Protein AF-A0A2H0AE29-F1 (afdb_monomer)

Structure (mmCIF, N/CA/C/O backbone):
data_AF-A0A2H0AE29-F1
#
_entry.id   AF-A0A2H0AE29-F1
#
loop_
_atom_site.group_PDB
_atom_site.id
_atom_site.type_symbol
_atom_site.label_atom_id
_atom_site.label_alt_id
_atom_site.label_comp_id
_atom_site.label_asym_id
_atom_site.la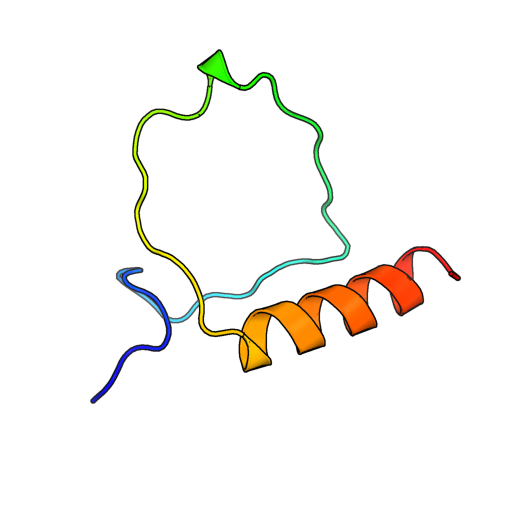bel_entity_id
_atom_site.label_seq_id
_atom_site.pdbx_PDB_ins_code
_atom_site.Cartn_x
_atom_site.Cartn_y
_atom_site.Cartn_z
_atom_site.occupancy
_atom_site.B_iso_or_equiv
_atom_site.auth_seq_id
_atom_site.auth_comp_id
_atom_site.auth_asym_id
_atom_site.auth_atom_id
_atom_site.pdbx_PDB_mo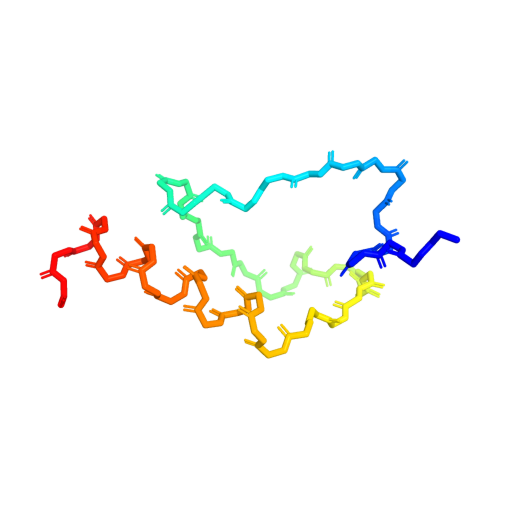del_num
ATOM 1 N N . MET A 1 1 ? 16.651 -1.891 -19.621 1.00 47.81 1 MET A N 1
ATOM 2 C CA . MET A 1 1 ? 15.970 -2.666 -18.562 1.00 47.81 1 MET A CA 1
ATOM 3 C C . MET A 1 1 ? 15.136 -1.692 -17.749 1.00 47.81 1 MET A C 1
ATOM 5 O O . MET A 1 1 ? 15.712 -0.883 -17.037 1.00 47.81 1 MET A O 1
ATOM 9 N N . TYR A 1 2 ? 13.818 -1.668 -17.939 1.00 50.78 2 TYR A N 1
ATOM 10 C CA . TYR A 1 2 ? 12.948 -0.720 -17.239 1.00 50.78 2 TYR A CA 1
ATOM 11 C C . TYR A 1 2 ? 12.699 -1.232 -15.821 1.00 50.78 2 TYR A C 1
ATOM 13 O O . TYR A 1 2 ? 12.034 -2.248 -15.631 1.00 50.78 2 TYR A O 1
ATOM 21 N N . THR A 1 3 ? 13.286 -0.572 -14.826 1.00 68.88 3 THR A N 1
ATOM 22 C CA . THR A 1 3 ? 13.005 -0.868 -13.423 1.00 68.88 3 THR A CA 1
ATOM 23 C C . THR A 1 3 ? 11.625 -0.308 -13.074 1.00 68.88 3 THR A C 1
ATOM 25 O O . THR A 1 3 ? 11.350 0.870 -13.282 1.00 68.88 3 THR A O 1
ATOM 28 N N . GLN A 1 4 ? 10.737 -1.153 -12.546 1.00 86.25 4 GLN A N 1
ATOM 29 C CA . GLN A 1 4 ? 9.368 -0.782 -12.144 1.00 86.25 4 GLN A CA 1
ATOM 30 C C . GLN A 1 4 ? 9.325 0.180 -10.939 1.00 86.25 4 GLN A C 1
ATOM 32 O O . GLN A 1 4 ? 8.293 0.775 -10.637 1.00 86.25 4 GLN A O 1
ATOM 37 N N . SER A 1 5 ? 10.459 0.338 -10.251 1.00 90.12 5 SER A N 1
ATOM 38 C CA . SER A 1 5 ? 10.697 1.345 -9.220 1.00 90.12 5 SER A CA 1
ATOM 39 C C . SER A 1 5 ? 12.046 2.033 -9.471 1.00 90.12 5 SER A C 1
ATOM 41 O O . SER A 1 5 ? 12.902 1.495 -10.175 1.00 90.12 5 SER A O 1
ATOM 43 N N . LYS A 1 6 ? 12.260 3.216 -8.881 1.00 94.06 6 LYS A N 1
ATOM 44 C CA . LYS A 1 6 ? 13.575 3.889 -8.852 1.00 94.06 6 LYS A CA 1
ATOM 45 C C . LYS A 1 6 ? 14.458 3.431 -7.681 1.00 94.06 6 LYS A C 1
ATOM 47 O O . LYS A 1 6 ? 15.391 4.131 -7.300 1.00 94.06 6 LYS A O 1
ATOM 52 N N . LEU A 1 7 ? 14.155 2.278 -7.082 1.00 95.44 7 LEU A N 1
ATOM 53 C CA . LEU A 1 7 ? 14.982 1.714 -6.021 1.00 95.44 7 LEU A CA 1
ATOM 54 C C . LEU A 1 7 ? 16.246 1.073 -6.613 1.00 95.44 7 LEU A C 1
ATOM 56 O O . LEU A 1 7 ? 16.196 0.521 -7.712 1.00 95.44 7 LEU A O 1
ATOM 60 N N . PRO A 1 8 ? 17.373 1.083 -5.879 1.00 94.12 8 PRO A N 1
ATOM 61 C CA . PRO A 1 8 ? 18.649 0.549 -6.368 1.00 94.12 8 PRO A CA 1
ATOM 62 C C . PRO A 1 8 ? 18.656 -0.979 -6.527 1.00 94.12 8 PRO A C 1
ATOM 64 O O . PRO A 1 8 ? 19.598 -1.540 -7.079 1.00 94.12 8 PRO A O 1
ATOM 67 N N . LYS A 1 9 ? 17.627 -1.666 -6.020 1.00 93.75 9 LYS A N 1
ATOM 68 C CA . LYS A 1 9 ? 17.481 -3.120 -6.068 1.00 93.75 9 LYS A CA 1
ATOM 69 C C . LYS A 1 9 ? 16.018 -3.520 -6.217 1.00 93.75 9 LYS A C 1
ATOM 71 O O . LYS A 1 9 ? 15.116 -2.801 -5.776 1.00 93.75 9 LYS A O 1
ATOM 76 N N . ALA A 1 10 ? 15.800 -4.708 -6.776 1.00 93.69 10 ALA A N 1
ATOM 77 C CA . ALA A 1 10 ? 14.504 -5.372 -6.716 1.00 93.69 10 ALA A CA 1
ATOM 78 C C . ALA A 1 10 ? 14.029 -5.452 -5.256 1.00 93.69 10 ALA A C 1
ATOM 80 O O . ALA A 1 10 ? 14.813 -5.731 -4.347 1.00 93.69 10 ALA A O 1
ATOM 81 N N . SER A 1 11 ? 12.759 -5.131 -5.039 1.00 95.12 11 SER A N 1
ATOM 82 C CA . SER A 1 11 ? 12.180 -4.910 -3.714 1.00 95.12 11 SER A CA 1
ATOM 83 C C . SER A 1 11 ? 10.768 -5.489 -3.656 1.00 95.12 11 SER A C 1
ATOM 85 O O . SER A 1 11 ? 10.157 -5.732 -4.695 1.00 95.12 11 SER A O 1
ATOM 87 N N . VAL A 1 12 ? 10.254 -5.695 -2.442 1.00 96.50 12 VAL A N 1
ATOM 88 C CA . VAL A 1 12 ? 8.927 -6.269 -2.183 1.00 96.50 12 VAL A CA 1
ATOM 89 C C . VAL A 1 12 ? 8.121 -5.297 -1.330 1.00 96.50 12 VAL A C 1
ATOM 91 O O . VAL A 1 12 ? 8.625 -4.792 -0.328 1.00 96.50 12 VAL A O 1
ATOM 94 N N . IL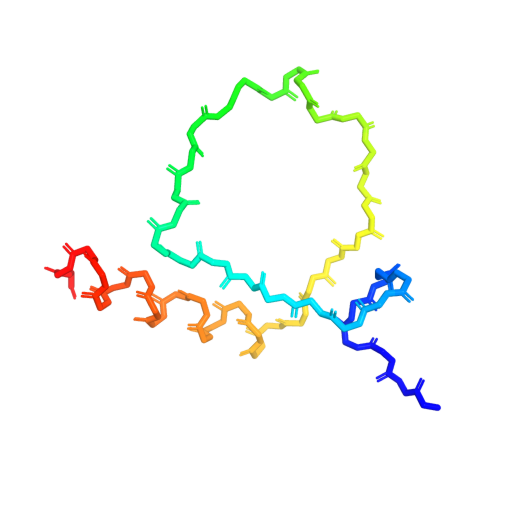E A 1 13 ? 6.867 -5.053 -1.710 1.00 97.00 13 ILE A N 1
ATOM 95 C CA . ILE A 1 13 ? 5.905 -4.357 -0.852 1.00 97.00 13 ILE A CA 1
ATOM 96 C C . ILE A 1 13 ? 5.319 -5.394 0.098 1.00 97.00 13 ILE A C 1
ATOM 98 O O . ILE A 1 13 ? 4.661 -6.339 -0.334 1.00 97.00 13 ILE A O 1
ATOM 102 N N . ASN A 1 14 ? 5.581 -5.241 1.393 1.00 97.56 14 ASN A N 1
ATOM 103 C CA . ASN A 1 14 ? 5.131 -6.201 2.388 1.00 97.56 14 ASN A CA 1
ATOM 104 C C . ASN A 1 14 ? 3.769 -5.799 2.968 1.00 97.56 14 ASN A C 1
ATOM 106 O O . ASN A 1 14 ? 3.696 -5.092 3.968 1.00 97.56 14 ASN A O 1
ATOM 110 N N . VAL A 1 15 ? 2.686 -6.285 2.359 1.00 98.00 15 VAL A N 1
ATOM 111 C CA . VAL A 1 15 ? 1.306 -5.976 2.784 1.00 98.00 15 VAL A CA 1
ATOM 112 C C . VAL A 1 15 ? 0.950 -6.506 4.179 1.00 98.00 15 VAL A C 1
ATOM 114 O O . VAL A 1 15 ? -0.013 -6.040 4.774 1.00 98.00 15 VAL A O 1
ATOM 117 N N . SER A 1 16 ? 1.738 -7.430 4.741 1.00 97.25 16 SER A N 1
ATOM 118 C CA . SER A 1 16 ? 1.564 -7.899 6.126 1.00 97.25 16 SER A CA 1
ATOM 119 C C . SER A 1 16 ? 2.214 -6.991 7.179 1.00 97.25 16 SER A C 1
ATOM 121 O O . SER A 1 16 ? 2.018 -7.201 8.374 1.00 97.25 16 SER A O 1
ATOM 123 N N . GLN A 1 17 ? 2.987 -5.984 6.757 1.00 97.69 17 GLN A N 1
ATOM 124 C CA . GLN A 1 17 ? 3.702 -5.052 7.632 1.00 97.69 17 GLN A CA 1
ATOM 125 C C . GLN A 1 17 ? 3.225 -3.619 7.385 1.00 97.69 17 GLN A C 1
ATOM 127 O O . GLN A 1 17 ? 3.903 -2.812 6.751 1.00 97.69 17 GLN A O 1
ATOM 132 N N . ILE A 1 18 ? 2.031 -3.309 7.886 1.00 96.69 18 ILE A N 1
ATOM 133 C CA . ILE A 1 18 ? 1.413 -1.986 7.753 1.00 96.69 18 ILE A CA 1
ATOM 134 C C . ILE A 1 18 ? 1.766 -1.144 8.980 1.00 96.69 18 ILE A C 1
ATOM 136 O O . ILE A 1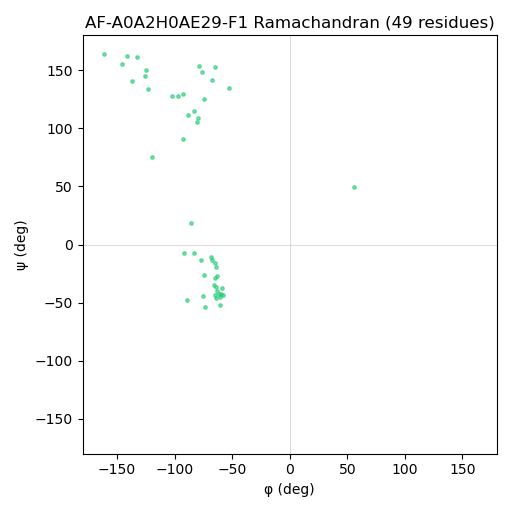 18 ? 1.569 -1.577 10.114 1.00 96.69 18 ILE A O 1
ATOM 140 N N . ILE A 1 19 ? 2.259 0.073 8.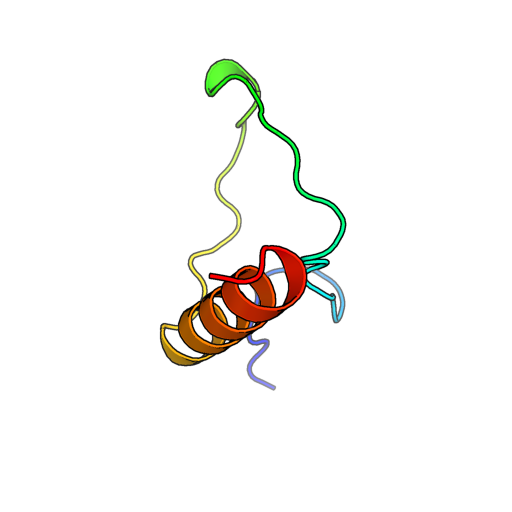746 1.00 97.25 19 ILE A N 1
ATOM 141 C CA . ILE A 1 19 ? 2.531 1.060 9.794 1.00 97.25 19 ILE A CA 1
ATOM 142 C C . ILE A 1 19 ? 1.820 2.376 9.484 1.00 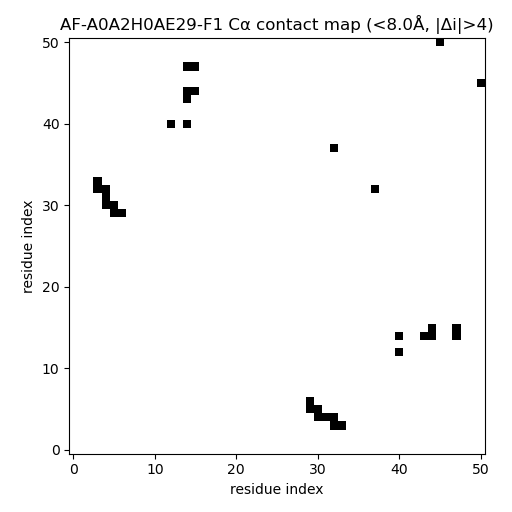97.25 19 ILE A C 1
ATOM 144 O O . ILE A 1 19 ? 1.722 2.787 8.328 1.00 97.25 19 ILE A O 1
ATOM 148 N N . THR A 1 20 ? 1.367 3.058 10.532 1.00 97.94 20 THR A N 1
ATOM 149 C CA . THR A 1 20 ? 0.882 4.439 10.449 1.00 97.94 20 THR A CA 1
ATOM 150 C C . THR A 1 20 ? 2.017 5.367 10.860 1.00 97.94 20 THR A C 1
ATOM 152 O O . THR A 1 20 ? 2.600 5.185 11.927 1.00 97.94 20 THR A O 1
ATOM 155 N N . ILE A 1 21 ? 2.330 6.359 10.027 1.00 97.62 21 ILE A N 1
ATOM 156 C CA . ILE A 1 21 ? 3.388 7.342 10.292 1.00 97.62 21 ILE A CA 1
ATOM 157 C C . ILE A 1 21 ? 2.839 8.765 10.205 1.00 97.62 21 ILE A C 1
ATOM 159 O O . ILE A 1 21 ? 1.914 9.039 9.437 1.00 97.62 21 ILE A O 1
ATOM 163 N N . ASP A 1 22 ? 3.432 9.678 10.972 1.00 98.38 22 ASP A N 1
ATOM 164 C CA . ASP A 1 22 ? 3.196 11.110 10.802 1.00 98.38 22 ASP A CA 1
ATOM 165 C C . ASP A 1 22 ? 3.777 11.593 9.461 1.00 98.38 22 ASP A C 1
ATOM 167 O O . ASP A 1 22 ? 4.852 11.158 9.039 1.00 98.38 22 ASP A O 1
ATOM 171 N N . LYS A 1 23 ? 3.077 12.509 8.781 1.00 97.38 23 LYS A N 1
ATOM 172 C CA . LYS A 1 23 ? 3.497 13.016 7.465 1.00 97.38 23 LYS A CA 1
ATOM 173 C C . LYS A 1 23 ? 4.830 13.763 7.510 1.00 97.38 23 LYS A C 1
ATOM 175 O O . LYS A 1 23 ? 5.527 13.776 6.502 1.00 97.38 23 LYS A O 1
ATOM 180 N N . SER A 1 24 ? 5.195 14.356 8.647 1.00 97.69 24 SER A N 1
ATOM 181 C CA . SER A 1 24 ? 6.474 15.052 8.834 1.00 97.69 24 SER A CA 1
ATOM 182 C C . SER A 1 24 ? 7.693 14.130 8.735 1.00 97.69 24 SER A C 1
ATOM 184 O O . SER A 1 24 ? 8.788 14.612 8.458 1.00 97.69 24 SER A O 1
ATOM 186 N N . PHE A 1 25 ? 7.522 12.810 8.889 1.00 97.81 25 PHE A N 1
ATOM 187 C CA . PHE A 1 25 ? 8.603 11.841 8.688 1.00 97.81 25 PHE A CA 1
ATOM 188 C C . PHE A 1 25 ? 8.909 11.553 7.209 1.00 97.81 25 PHE A C 1
ATOM 190 O O . PHE A 1 25 ? 9.940 10.953 6.907 1.00 97.81 25 PHE A O 1
ATOM 197 N N . LEU A 1 26 ? 8.046 11.966 6.273 1.00 97.38 26 LEU A N 1
ATOM 198 C CA . LEU A 1 26 ? 8.292 11.810 4.839 1.00 97.38 26 LEU A CA 1
ATOM 199 C C . LEU A 1 26 ? 9.233 12.920 4.348 1.00 97.38 26 LEU A C 1
ATOM 201 O O . LEU A 1 26 ? 8.818 14.066 4.199 1.00 97.38 26 LEU A O 1
ATOM 205 N N . SER A 1 27 ? 10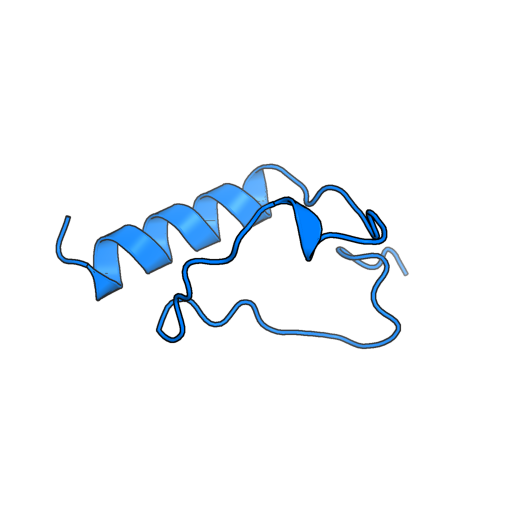.496 12.579 4.079 1.00 97.12 27 SER A N 1
ATOM 206 C CA . SER A 1 27 ? 11.527 13.544 3.662 1.00 97.12 27 SER A CA 1
ATOM 207 C C . SER A 1 27 ? 11.614 13.748 2.145 1.00 97.12 27 SER A C 1
ATOM 209 O O . SER A 1 27 ? 11.647 14.882 1.674 1.00 97.12 27 SER A O 1
ATOM 211 N N . GLU A 1 28 ? 11.649 12.662 1.369 1.00 96.38 28 GLU A N 1
ATOM 212 C CA . GLU A 1 28 ? 11.847 12.689 -0.084 1.00 96.38 28 GLU A CA 1
ATOM 213 C C . GLU A 1 28 ? 10.899 11.719 -0.799 1.00 96.38 28 GLU A C 1
ATOM 215 O O . GLU A 1 28 ? 10.670 10.587 -0.363 1.00 96.38 28 GLU A O 1
ATOM 220 N N . LYS A 1 29 ? 10.377 12.140 -1.957 1.00 95.31 29 LYS A N 1
ATOM 221 C CA . LYS A 1 29 ? 9.627 11.269 -2.865 1.00 95.31 29 LYS A CA 1
ATOM 222 C C . LYS A 1 29 ? 10.566 10.575 -3.857 1.00 95.31 29 LYS A C 1
ATOM 224 O O . LYS A 1 29 ? 11.030 11.198 -4.805 1.00 95.31 29 LYS A O 1
ATOM 229 N N . VAL A 1 30 ? 10.715 9.257 -3.729 1.00 95.25 30 VAL A N 1
ATOM 230 C CA . VAL A 1 30 ? 11.538 8.442 -4.646 1.00 95.25 30 VAL A CA 1
ATOM 231 C C . VAL A 1 30 ? 10.870 8.245 -6.015 1.00 95.25 30 VAL A C 1
ATOM 233 O O . VAL A 1 30 ? 11.469 8.489 -7.065 1.00 95.25 30 VAL A O 1
ATOM 236 N N . HIS A 1 31 ? 9.623 7.761 -6.036 1.00 95.44 31 HIS A N 1
ATOM 237 C CA . HIS A 1 31 ? 8.905 7.474 -7.280 1.00 95.44 31 HIS A CA 1
ATOM 238 C C . HIS A 1 31 ? 7.390 7.368 -7.072 1.00 95.44 31 HIS A C 1
ATOM 240 O O . HIS A 1 31 ? 6.923 7.198 -5.950 1.00 95.44 31 HIS A O 1
ATOM 246 N N . THR A 1 32 ? 6.629 7.440 -8.165 1.00 95.38 32 THR A N 1
ATOM 247 C CA . THR A 1 32 ? 5.228 6.995 -8.207 1.00 95.38 32 THR A CA 1
ATOM 248 C C . THR A 1 32 ? 5.202 5.640 -8.909 1.00 95.38 32 THR A C 1
ATOM 250 O O . THR A 1 32 ? 5.756 5.528 -9.997 1.00 95.38 32 THR A O 1
ATOM 253 N N . L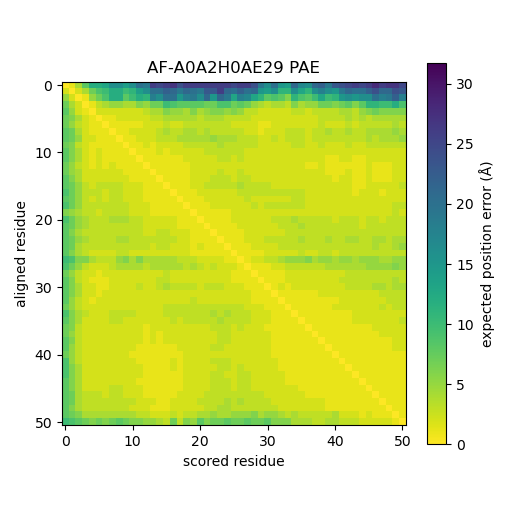EU A 1 33 ? 4.586 4.621 -8.310 1.00 95.44 33 LEU A N 1
ATOM 254 C CA . LEU A 1 33 ? 4.454 3.304 -8.940 1.00 95.44 33 LEU A CA 1
ATOM 255 C C . LEU A 1 33 ? 3.330 3.296 -9.984 1.00 95.44 33 LEU A C 1
ATOM 257 O O . LEU A 1 33 ? 2.380 4.073 -9.885 1.00 95.44 33 LEU A O 1
ATOM 261 N N . ALA A 1 34 ? 3.447 2.411 -10.973 1.00 95.62 34 ALA A N 1
ATOM 262 C CA . ALA A 1 34 ? 2.426 2.222 -11.998 1.00 95.62 34 ALA A CA 1
ATOM 263 C C . ALA A 1 34 ? 1.115 1.682 -11.399 1.00 95.62 34 ALA A C 1
ATOM 265 O O . ALA A 1 34 ? 1.122 0.995 -10.371 1.00 95.62 34 ALA A O 1
ATOM 266 N N . HIS A 1 35 ? -0.007 1.987 -12.050 1.00 96.75 35 HIS A N 1
ATOM 267 C CA . HIS A 1 35 ? -1.342 1.648 -11.554 1.00 96.75 35 HIS A CA 1
ATOM 268 C C . HIS A 1 35 ? -1.523 0.136 -11.355 1.00 96.75 35 HIS A C 1
ATOM 270 O O . HIS A 1 35 ? -2.102 -0.298 -10.365 1.00 96.75 35 HIS A O 1
ATOM 276 N N . GLU A 1 36 ? -0.959 -0.677 -12.247 1.00 96.19 36 GLU A 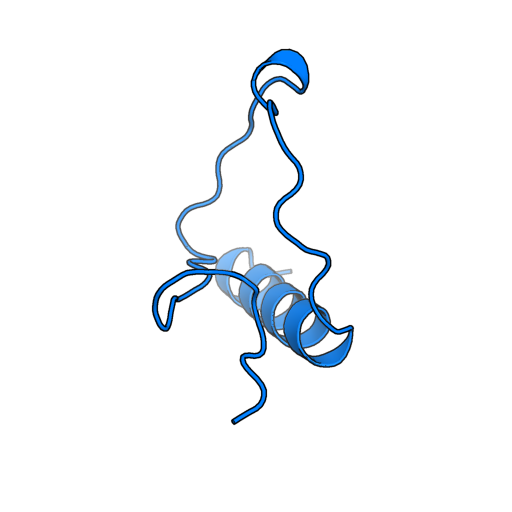N 1
ATOM 277 C CA . GLU A 1 36 ? -1.060 -2.138 -12.214 1.00 96.19 36 GLU A CA 1
ATOM 278 C C . GLU A 1 36 ? -0.365 -2.740 -10.984 1.00 96.19 36 GLU A C 1
ATOM 280 O O . GLU A 1 36 ? -0.768 -3.794 -10.493 1.00 96.19 36 GLU A O 1
ATOM 285 N N . ILE A 1 37 ? 0.677 -2.074 -10.473 1.00 96.19 37 ILE A N 1
ATOM 286 C CA . ILE A 1 37 ? 1.376 -2.488 -9.249 1.00 96.19 37 ILE A CA 1
ATOM 287 C C . ILE A 1 37 ? 0.527 -2.130 -8.030 1.00 96.19 37 ILE A C 1
ATOM 289 O O . ILE A 1 37 ? 0.373 -2.946 -7.128 1.00 96.19 37 ILE A O 1
ATOM 293 N N . ILE A 1 38 ? -0.050 -0.926 -8.009 1.00 97.38 38 ILE A N 1
ATOM 294 C CA . ILE A 1 38 ? -0.911 -0.482 -6.907 1.00 97.38 38 ILE A CA 1
ATOM 295 C C . ILE A 1 38 ? -2.184 -1.334 -6.810 1.00 97.38 38 ILE A C 1
ATOM 297 O O . ILE A 1 38 ? -2.589 -1.664 -5.700 1.00 97.38 38 ILE A O 1
ATOM 301 N N . ALA A 1 39 ? -2.760 -1.770 -7.935 1.00 98.31 39 ALA A N 1
ATOM 302 C CA . ALA A 1 39 ? -3.901 -2.689 -7.941 1.00 98.31 39 ALA A CA 1
ATOM 303 C C . ALA A 1 39 ? -3.582 -4.031 -7.250 1.00 98.31 39 ALA A C 1
ATOM 305 O O . ALA A 1 39 ? -4.358 -4.502 -6.426 1.00 98.31 39 ALA A O 1
ATOM 306 N N . GLN A 1 40 ? -2.399 -4.605 -7.496 1.00 98.19 40 GLN A N 1
ATOM 307 C CA . GLN A 1 40 ? -1.963 -5.835 -6.815 1.00 98.19 40 GLN A CA 1
ATOM 308 C C . GLN A 1 40 ? -1.749 -5.631 -5.308 1.00 98.19 40 GLN A C 1
ATOM 310 O O . GLN A 1 40 ? -2.010 -6.534 -4.513 1.00 98.19 40 GLN A O 1
ATOM 315 N N . VAL A 1 41 ? -1.267 -4.451 -4.904 1.00 98.00 41 VAL A N 1
ATOM 316 C CA . VAL A 1 41 ? -1.139 -4.096 -3.483 1.00 98.00 41 VAL A CA 1
ATOM 317 C C . VAL A 1 41 ? -2.516 -4.020 -2.826 1.00 98.00 41 VAL A C 1
ATOM 319 O O . VAL A 1 41 ? -2.674 -4.548 -1.730 1.00 98.00 41 VAL A O 1
ATOM 322 N N . ASP A 1 42 ? -3.504 -3.416 -3.490 1.00 98.38 42 ASP A N 1
ATOM 323 C CA . ASP A 1 42 ? -4.886 -3.328 -3.001 1.00 98.38 42 ASP A CA 1
ATOM 324 C C . ASP A 1 42 ? -5.512 -4.717 -2.796 1.00 98.38 42 ASP A C 1
ATOM 326 O O . ASP A 1 42 ? -6.058 -5.000 -1.729 1.00 98.38 42 ASP A O 1
ATOM 330 N N . ASP A 1 43 ? -5.343 -5.630 -3.756 1.00 98.50 43 ASP A N 1
ATOM 331 C CA . ASP A 1 43 ? -5.804 -7.019 -3.623 1.00 98.50 43 ASP A CA 1
ATOM 332 C C . ASP A 1 43 ? -5.125 -7.744 -2.449 1.00 98.50 43 ASP A C 1
ATOM 334 O O . ASP A 1 43 ? -5.778 -8.434 -1.660 1.00 98.50 43 ASP A O 1
ATOM 338 N N . GLY A 1 44 ? -3.813 -7.547 -2.282 1.00 98.25 44 GLY A N 1
ATOM 339 C CA . GLY A 1 44 ? -3.063 -8.084 -1.147 1.00 98.25 44 GLY A CA 1
ATOM 340 C C . GLY A 1 44 ? -3.537 -7.524 0.197 1.00 98.25 44 GLY A C 1
ATOM 341 O O . GLY A 1 44 ? -3.654 -8.275 1.165 1.00 98.25 44 GLY A O 1
ATOM 342 N N . LEU A 1 45 ? -3.851 -6.226 0.259 1.00 98.50 45 LEU A N 1
ATOM 343 C CA . LEU A 1 45 ? -4.402 -5.578 1.449 1.00 98.50 45 LEU A CA 1
ATOM 344 C C . LEU A 1 45 ? -5.783 -6.136 1.804 1.00 98.50 45 LEU A C 1
ATOM 346 O O . LEU A 1 45 ? -6.001 -6.495 2.960 1.00 98.50 45 LEU A O 1
ATOM 350 N N . LYS A 1 46 ? -6.690 -6.284 0.830 1.00 98.50 46 LYS A N 1
ATOM 351 C CA . LYS A 1 46 ? -8.009 -6.905 1.055 1.00 98.50 46 LYS A CA 1
ATOM 352 C C . LYS A 1 46 ? -7.881 -8.318 1.606 1.00 98.50 46 LYS A C 1
ATOM 354 O O . LYS A 1 46 ? -8.553 -8.664 2.575 1.00 98.50 46 LYS A O 1
ATOM 359 N N . LEU A 1 47 ? -6.956 -9.106 1.056 1.00 98.25 47 LEU A N 1
ATOM 360 C CA . LEU A 1 47 ? -6.694 -10.462 1.528 1.00 98.25 47 LEU A CA 1
ATOM 361 C C . LEU A 1 47 ? -6.246 -10.490 2.998 1.00 98.25 47 LEU A C 1
ATOM 363 O O . LEU A 1 47 ? -6.817 -11.233 3.797 1.00 98.25 47 LEU A O 1
ATOM 367 N N . VAL A 1 48 ? -5.232 -9.699 3.374 1.00 97.94 48 VAL A N 1
ATOM 368 C CA . VAL A 1 48 ? -4.678 -9.738 4.744 1.00 97.94 48 VAL A CA 1
ATOM 369 C C . VAL A 1 48 ? -5.590 -9.073 5.775 1.00 97.94 48 VAL A C 1
ATOM 371 O O . VAL A 1 48 ? -5.556 -9.449 6.946 1.00 97.94 48 VAL A O 1
ATOM 374 N N . LEU A 1 49 ? -6.422 -8.120 5.349 1.00 97.69 49 LEU A N 1
ATOM 375 C CA . LEU A 1 49 ? -7.380 -7.421 6.206 1.00 97.69 49 LEU A CA 1
ATOM 376 C C . LEU A 1 49 ? -8.770 -8.077 6.232 1.00 97.69 49 LEU A C 1
ATOM 378 O O . LEU A 1 49 ? -9.594 -7.684 7.054 1.00 97.69 49 LEU A O 1
ATOM 382 N N . LYS A 1 50 ? -9.017 -9.093 5.391 1.00 96.88 50 LYS A N 1
ATOM 383 C CA . LYS A 1 50 ? -10.319 -9.766 5.216 1.00 96.88 50 LYS A CA 1
ATOM 384 C C . LYS A 1 50 ? -11.447 -8.791 4.843 1.00 96.88 50 LYS A C 1
ATOM 386 O O . LYS A 1 50 ? -12.504 -8.800 5.475 1.00 96.88 50 LYS A O 1
ATOM 391 N N . LEU A 1 51 ? -11.185 -7.949 3.843 1.00 95.56 51 LEU A N 1
ATOM 392 C CA . LEU A 1 51 ? -12.105 -6.932 3.316 1.00 95.56 51 LEU A CA 1
ATOM 393 C C . LEU A 1 51 ? -12.751 -7.354 1.995 1.00 95.56 51 LEU A C 1
ATOM 395 O O . LEU A 1 51 ? -12.132 -8.160 1.263 1.00 95.56 51 LEU A O 1
#

pLDDT: mean 94.07, std 10.06, range [47.81, 98.5]

Sequence (51 aa):
MYTQSKLPKASVINVSQIITIDKSFLSEKVHTLAHEIIAQVDDGLKLVLKL

Mean predicted aligned error: 3.33 Å

Foldseek 3Di:
DDDQFQDPDDDDDDLLDDDDDDPVPDDDDRDDGDPVVVVVSVVSNCVNVVD

Nearest PDB structures (foldseek):
  5hk3-assembly1_A  TM=9.529E-01  e=7.794E-02  Mycobacterium tuberculosis H37Rv
  5hk0-assembly1_B  TM=9.752E-01  e=1.372E-01  Mycobacterium tuberculosis H37Rv
  6kyt-assembly2_G  TM=9.623E-01  e=4.901E-01  Mycobacterium tuberculosis H37Rv
  6a6x-assembly1_A  TM=9.759E-01  e=3.082E+00  Mycobacterium tuberculosis

Solvent-accessible surface area (backbone atoms only — not comparable to full-atom values): 3669 Å² total; per-residue (Å²): 134,88,66,82,55,82,59,99,56,94,81,81,87,58,68,91,69,81,80,89,75,67,74,86,75,67,84,77,88,81,72,82,72,54,69,75,58,53,51,54,49,51,55,46,39,29,63,77,68,73,104

Secondary structure (DSSP, 8-state):
---SSSSSS-----TT------GGG------PPPHHHHHHHHHHHHHHHT-

Radius of gyration: 12.9 Å; Cα contacts (8 Å, |Δi|>4): 17; chains: 1; bounding box: 31×26×29 Å